Protein AF-A0A969NXS4-F1 (afdb_monomer_lite)

Radius of gyration: 14.92 Å; chains: 1; bounding box: 35×34×38 Å

Secondary structure (DSSP, 8-state):
-EEEE--TT-SS-EEEEEEEEE-TTT--EEEEEEEEE-GGGS-EE-GGGGGGSEEEESEESPPPSS--HHHHHHS-GGG---EEEEE-TTSPEE-HHHHT--EEEEEEESS-TTEEEEEEEETTTTEEEEEEEEE-

Sequence (136 aa):
MLRDIKPVGVDQDLQEIELTFGDTKTGEENKLLVSGINLKDLPKLPVGKYPDGLYMPIGIGVPPFSQSYEQLESNHPDQSPYFSVFLDSEGRWIDHNRLAVAGVAMHLDAKKPDLVHLYLLSYERSTLIAHFQINL

pLDDT: mean 93.71, std 4.16, range [74.56, 98.19]

Structure (mmCIF, N/CA/C/O backbone):
data_AF-A0A969NXS4-F1
#
_entry.id   AF-A0A969NXS4-F1
#
loop_
_atom_site.group_PDB
_atom_site.id
_atom_site.type_symbol
_atom_site.label_atom_id
_atom_site.label_alt_id
_atom_site.label_comp_id
_atom_site.label_asym_id
_atom_site.label_entity_id
_atom_site.label_seq_id
_atom_site.pdbx_PDB_ins_code
_atom_site.Cartn_x
_atom_site.Cartn_y
_atom_site.Cartn_z
_atom_site.occupancy
_atom_site.B_iso_or_equiv
_atom_site.auth_seq_id
_atom_site.auth_comp_id
_atom_site.auth_asym_id
_atom_site.auth_atom_id
_atom_site.pdbx_PDB_model_num
ATOM 1 N N . MET A 1 1 ? -10.373 4.983 0.837 1.00 91.81 1 MET A N 1
ATOM 2 C CA . MET A 1 1 ? -10.627 5.888 -0.302 1.00 91.81 1 MET A CA 1
ATOM 3 C C . MET A 1 1 ? -9.486 5.744 -1.294 1.00 91.81 1 MET A C 1
ATOM 5 O O . MET A 1 1 ? -8.355 5.606 -0.852 1.00 91.81 1 MET A O 1
ATOM 9 N N . LEU A 1 2 ? -9.779 5.744 -2.591 1.00 95.12 2 LEU A N 1
ATOM 10 C CA . LEU A 1 2 ? -8.784 5.768 -3.666 1.00 95.12 2 LEU A CA 1
ATOM 11 C C . LEU A 1 2 ? -8.856 7.140 -4.347 1.00 95.12 2 LEU A C 1
ATOM 13 O O . LEU A 1 2 ? -9.962 7.629 -4.582 1.00 95.12 2 LEU A O 1
ATOM 17 N N . ARG A 1 3 ? -7.711 7.766 -4.625 1.00 95.88 3 ARG A N 1
ATOM 18 C CA . ARG A 1 3 ? -7.639 9.040 -5.353 1.00 95.88 3 ARG A CA 1
ATOM 19 C C . ARG A 1 3 ? -6.443 9.081 -6.294 1.00 95.88 3 ARG A C 1
ATOM 21 O O . ARG A 1 3 ? -5.394 8.525 -5.973 1.00 95.88 3 ARG A O 1
ATOM 28 N N . ASP A 1 4 ? -6.608 9.772 -7.416 1.00 96.88 4 ASP A N 1
ATOM 29 C CA . ASP A 1 4 ? -5.494 10.149 -8.282 1.00 96.88 4 ASP A CA 1
ATOM 30 C C . ASP A 1 4 ? -4.724 11.320 -7.663 1.00 96.88 4 ASP A C 1
ATOM 32 O O . ASP A 1 4 ? -5.301 12.227 -7.054 1.00 96.88 4 ASP A O 1
ATOM 36 N N . ILE A 1 5 ? -3.408 11.291 -7.822 1.00 96.62 5 ILE A N 1
ATOM 37 C CA . ILE A 1 5 ? -2.471 12.297 -7.343 1.00 96.62 5 ILE A CA 1
ATOM 38 C C . ILE A 1 5 ? -1.457 12.625 -8.435 1.00 96.62 5 ILE A C 1
ATOM 40 O O . ILE A 1 5 ? -1.153 11.805 -9.299 1.00 96.62 5 ILE A O 1
ATOM 44 N N . LYS A 1 6 ? -0.871 13.818 -8.344 1.00 95.88 6 LYS A N 1
ATOM 45 C CA . LYS A 1 6 ? 0.247 14.238 -9.187 1.00 95.88 6 LYS A CA 1
ATOM 46 C C . LYS A 1 6 ? 1.479 14.484 -8.311 1.00 95.88 6 LYS A C 1
ATOM 48 O O . LYS A 1 6 ? 1.607 15.583 -7.762 1.00 95.88 6 LYS A O 1
ATOM 53 N N . PRO A 1 7 ? 2.342 13.471 -8.106 1.00 91.56 7 PRO A N 1
ATOM 54 C CA . PRO A 1 7 ? 3.545 13.633 -7.302 1.00 91.56 7 PRO A CA 1
ATOM 55 C C . PRO A 1 7 ? 4.477 14.684 -7.908 1.00 91.56 7 PRO A C 1
ATOM 57 O O . PRO A 1 7 ? 4.580 14.834 -9.126 1.00 91.56 7 PRO A O 1
ATOM 60 N N . VAL A 1 8 ? 5.193 15.409 -7.052 1.00 86.31 8 VAL A N 1
ATOM 61 C CA . VAL A 1 8 ? 6.214 16.358 -7.507 1.00 86.31 8 VAL A CA 1
ATOM 62 C C . VAL A 1 8 ? 7.366 15.583 -8.145 1.00 86.31 8 VAL A C 1
ATOM 64 O O . VAL A 1 8 ? 7.833 14.598 -7.584 1.00 86.31 8 VAL A O 1
ATOM 67 N N . GLY A 1 9 ? 7.835 16.037 -9.308 1.00 85.00 9 GLY A N 1
ATOM 68 C CA . GLY A 1 9 ? 8.952 15.401 -10.014 1.00 85.00 9 GLY A CA 1
ATOM 69 C C . GLY A 1 9 ? 8.578 14.141 -10.798 1.00 85.00 9 GLY A C 1
ATOM 70 O O . GLY A 1 9 ? 9.470 13.476 -11.314 1.00 85.00 9 GLY A O 1
ATOM 71 N N . VAL A 1 10 ? 7.283 13.827 -10.918 1.00 89.94 10 VAL A N 1
ATOM 72 C CA . VAL A 1 10 ? 6.779 12.705 -11.715 1.00 89.94 10 VAL A CA 1
ATOM 73 C C . VAL A 1 10 ? 5.787 13.218 -12.759 1.00 89.94 10 VAL A C 1
ATOM 75 O O . VAL A 1 10 ? 4.841 13.933 -12.435 1.00 89.94 10 VAL A O 1
ATOM 78 N N . ASP A 1 11 ? 6.003 12.848 -14.023 1.00 90.12 11 ASP A N 1
ATOM 79 C CA . ASP A 1 11 ? 5.177 13.317 -15.148 1.00 90.12 11 ASP A CA 1
ATOM 80 C C . ASP A 1 11 ? 3.819 12.606 -15.245 1.00 90.12 11 ASP A C 1
ATOM 82 O O . ASP A 1 11 ? 2.878 13.138 -15.836 1.00 90.12 11 ASP A O 1
ATOM 86 N N . GLN A 1 12 ? 3.718 11.406 -14.672 1.00 92.69 12 GLN A N 1
ATOM 87 C CA . GLN A 1 12 ? 2.512 10.582 -14.676 1.00 92.69 12 GLN A CA 1
ATOM 88 C C . GLN A 1 12 ? 1.652 10.810 -13.429 1.00 92.69 12 GLN A C 1
ATOM 90 O O . GLN A 1 12 ? 2.165 10.927 -12.315 1.00 92.69 12 GLN A O 1
ATOM 95 N N . ASP A 1 13 ? 0.334 10.797 -13.625 1.00 95.19 13 ASP A N 1
ATOM 96 C CA . ASP A 1 13 ? -0.620 10.729 -12.522 1.00 95.19 13 ASP A CA 1
ATOM 97 C C . ASP A 1 13 ? -0.547 9.333 -11.884 1.00 95.19 13 ASP A C 1
ATOM 99 O O . ASP A 1 13 ? -0.584 8.308 -12.573 1.00 95.19 13 ASP A O 1
ATOM 103 N N . LEU A 1 14 ? -0.425 9.301 -10.559 1.00 97.00 14 LEU A N 1
ATOM 104 C CA . LEU A 1 14 ? -0.341 8.088 -9.746 1.00 97.00 14 LEU A CA 1
ATOM 105 C C . LEU A 1 14 ? -1.544 7.995 -8.811 1.00 97.00 14 LEU A C 1
ATOM 107 O O . LEU A 1 14 ? -2.376 8.895 -8.758 1.00 97.00 14 LEU A O 1
ATOM 111 N N . GLN A 1 15 ? -1.640 6.908 -8.055 1.00 97.38 15 GLN A N 1
ATOM 112 C CA . GLN A 1 15 ? -2.731 6.673 -7.122 1.00 97.38 15 GLN A CA 1
ATOM 113 C C . GLN A 1 15 ? -2.264 6.697 -5.669 1.00 97.38 15 GLN A C 1
ATOM 115 O O . GLN A 1 15 ? -1.136 6.324 -5.330 1.00 97.38 15 GLN A O 1
ATOM 120 N N . GLU A 1 16 ? -3.197 7.093 -4.807 1.00 98.06 16 GLU A N 1
ATOM 121 C CA . GLU A 1 16 ? -3.086 7.024 -3.360 1.00 98.06 16 GLU A CA 1
ATOM 122 C C . GLU A 1 16 ? -4.296 6.307 -2.755 1.00 98.06 16 GLU A C 1
ATOM 124 O O . GLU A 1 16 ? -5.457 6.622 -3.038 1.00 98.06 16 GLU A O 1
ATOM 129 N N . ILE A 1 17 ? -4.002 5.341 -1.891 1.00 98.00 17 ILE A N 1
ATOM 130 C CA . ILE A 1 17 ? -4.965 4.588 -1.101 1.00 98.00 17 ILE A CA 1
ATOM 131 C C . ILE A 1 17 ? -4.917 5.120 0.332 1.00 98.00 17 ILE A C 1
ATOM 133 O O . ILE A 1 17 ? -3.885 5.068 0.997 1.00 98.00 17 ILE A O 1
ATOM 137 N N . GLU A 1 18 ? -6.059 5.591 0.823 1.00 97.62 18 GLU A N 1
ATOM 138 C CA . GLU A 1 18 ? -6.277 5.969 2.221 1.00 97.62 18 GLU A CA 1
ATOM 139 C C . GLU A 1 18 ? -7.139 4.900 2.905 1.00 97.62 18 GLU A C 1
ATOM 141 O O . GLU A 1 18 ? -8.289 4.671 2.509 1.00 97.62 18 GLU A O 1
ATOM 146 N N . LEU A 1 19 ? -6.594 4.243 3.928 1.00 96.75 19 LEU A N 1
ATOM 147 C CA . LEU A 1 19 ? -7.337 3.351 4.817 1.00 96.75 19 LEU A CA 1
ATOM 148 C C . LEU A 1 19 ? -7.565 4.050 6.154 1.00 96.75 19 LEU A C 1
ATOM 150 O O . LEU A 1 19 ? -6.621 4.567 6.742 1.00 96.75 19 LEU A O 1
ATOM 154 N N . THR A 1 20 ? -8.800 4.026 6.640 1.00 95.75 20 THR A N 1
ATOM 155 C CA . THR A 1 20 ? -9.189 4.639 7.912 1.00 95.75 20 THR A CA 1
ATOM 156 C C . THR A 1 20 ? -9.414 3.555 8.961 1.00 95.75 20 THR A C 1
ATOM 158 O O . THR A 1 20 ? -10.087 2.559 8.690 1.00 95.75 20 THR A O 1
ATOM 161 N N . PHE A 1 21 ? -8.874 3.753 10.161 1.00 92.19 21 PHE A N 1
ATOM 162 C CA . PHE A 1 21 ? -8.953 2.819 11.280 1.00 92.19 21 PHE A CA 1
ATOM 163 C C . PHE A 1 21 ? -9.402 3.544 12.544 1.00 92.19 21 PHE A C 1
ATOM 165 O O . PHE A 1 21 ? -8.894 4.614 12.859 1.00 92.19 21 PHE A O 1
ATOM 172 N N . GLY A 1 22 ? -10.309 2.934 13.304 1.00 93.38 22 GLY A N 1
ATOM 173 C CA . GLY A 1 22 ? -10.640 3.397 14.650 1.00 93.38 22 GLY A CA 1
ATOM 174 C C . GLY A 1 22 ? -9.752 2.722 15.693 1.00 93.38 22 GLY A C 1
ATOM 175 O O . GLY A 1 22 ? -9.653 1.492 15.714 1.00 93.38 22 GLY A O 1
ATOM 176 N N . ASP A 1 23 ? -9.140 3.497 16.584 1.00 90.44 23 ASP A N 1
ATOM 177 C CA . ASP A 1 23 ? -8.509 2.956 17.785 1.00 90.44 23 ASP A CA 1
ATOM 178 C C . ASP A 1 23 ? -9.596 2.354 18.689 1.00 90.44 23 ASP A C 1
ATOM 180 O O . ASP A 1 23 ? -10.505 3.031 19.163 1.00 90.44 23 ASP A O 1
ATOM 184 N N . THR A 1 24 ? -9.508 1.049 18.939 1.00 91.56 24 THR A N 1
ATOM 185 C CA . THR A 1 24 ? -10.507 0.311 19.737 1.00 91.56 24 THR A CA 1
ATOM 186 C C . THR A 1 24 ? -10.585 0.719 21.215 1.00 91.56 24 THR A C 1
ATOM 188 O O . THR A 1 24 ? -11.545 0.356 21.891 1.00 91.56 24 THR A O 1
ATOM 191 N N . LYS A 1 25 ? -9.586 1.436 21.737 1.00 92.06 25 LYS A N 1
ATOM 192 C CA . LYS A 1 25 ? -9.508 1.910 23.125 1.00 92.06 25 LYS A CA 1
ATOM 193 C C . LYS A 1 25 ? -9.963 3.357 23.262 1.00 92.06 25 LYS A C 1
ATOM 195 O O . LYS A 1 25 ? -10.655 3.669 24.226 1.00 92.06 25 LYS A O 1
ATOM 200 N N . THR A 1 26 ? -9.544 4.233 22.351 1.00 93.75 26 THR A N 1
ATOM 201 C CA . THR A 1 26 ? -9.822 5.679 22.441 1.00 93.75 26 THR A CA 1
ATOM 202 C C . THR A 1 26 ? -10.966 6.127 21.537 1.00 93.75 26 THR A C 1
ATOM 204 O O . THR A 1 26 ? -11.554 7.177 21.782 1.00 93.75 26 THR A O 1
ATOM 207 N N . GLY A 1 27 ? -11.301 5.343 20.511 1.00 94.56 27 GLY A N 1
ATOM 208 C CA . GLY A 1 27 ? -12.224 5.734 19.448 1.00 94.56 27 GLY A CA 1
ATOM 209 C C . GLY A 1 27 ? -11.615 6.706 18.436 1.00 94.56 27 GLY A C 1
ATOM 210 O O . GLY A 1 27 ? -12.334 7.171 17.556 1.00 94.56 27 GLY A O 1
ATOM 211 N N . GLU A 1 28 ? -10.324 7.030 18.549 1.00 95.44 28 GLU A N 1
ATOM 212 C CA . GLU A 1 28 ? -9.655 7.952 17.634 1.00 95.44 28 GLU A CA 1
ATOM 213 C C . GLU A 1 28 ? -9.615 7.399 16.206 1.00 95.44 28 GLU A C 1
ATOM 215 O O . GLU A 1 28 ? -9.273 6.235 15.982 1.00 95.44 28 GLU A O 1
ATOM 220 N N . GLU A 1 29 ? -9.922 8.255 15.234 1.00 96.69 29 GLU A N 1
ATOM 221 C CA . GLU A 1 29 ? -9.798 7.927 13.821 1.00 96.69 29 GLU A CA 1
ATOM 222 C C . GLU A 1 29 ? -8.367 8.195 13.333 1.00 96.69 29 GLU A C 1
ATOM 224 O O . GLU A 1 29 ? -7.897 9.329 13.318 1.00 96.69 29 GLU A O 1
ATOM 229 N N . ASN A 1 30 ? -7.691 7.131 12.911 1.00 96.00 30 ASN A N 1
ATOM 230 C CA . ASN A 1 30 ? -6.338 7.131 12.371 1.00 96.00 30 ASN A CA 1
ATOM 231 C C . ASN A 1 30 ? -6.363 6.702 10.902 1.00 96.00 30 ASN A C 1
ATOM 233 O O . ASN A 1 30 ? -7.320 6.080 10.432 1.00 96.00 30 ASN A O 1
ATOM 237 N N . LYS A 1 31 ? -5.293 6.988 10.163 1.00 97.06 31 LYS A N 1
ATOM 238 C CA . LYS A 1 31 ? -5.216 6.723 8.723 1.00 97.06 31 LYS A CA 1
ATOM 239 C C . LYS A 1 31 ? -3.906 6.052 8.343 1.00 97.06 31 LYS A C 1
ATOM 241 O O . LYS A 1 31 ? -2.868 6.378 8.902 1.00 97.06 31 LYS A O 1
ATOM 246 N N . LEU A 1 32 ? -3.944 5.158 7.360 1.00 97.44 32 LEU A N 1
ATOM 247 C CA . LEU A 1 32 ? -2.778 4.740 6.583 1.00 97.44 32 LEU A CA 1
ATOM 248 C C . LEU A 1 32 ? -2.906 5.338 5.191 1.00 97.44 32 LEU A C 1
ATOM 250 O O . LEU A 1 32 ? -3.890 5.072 4.498 1.00 97.44 32 LEU A O 1
ATOM 254 N N . LEU A 1 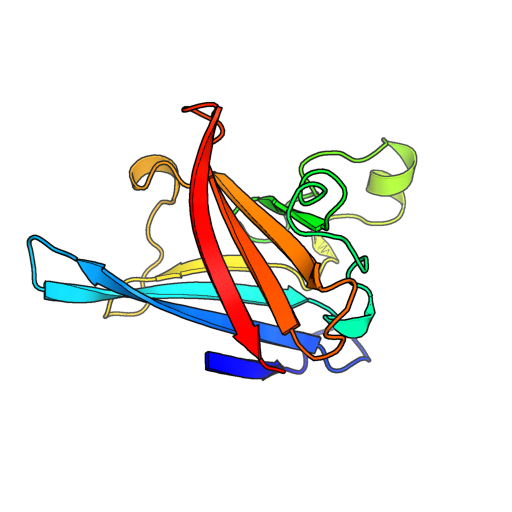33 ? -1.899 6.097 4.782 1.00 98.00 33 LEU A N 1
ATOM 255 C CA . LEU A 1 33 ? -1.717 6.488 3.392 1.00 98.00 33 LEU A CA 1
ATOM 256 C C . LEU A 1 33 ? -0.729 5.528 2.742 1.00 98.00 33 LEU A C 1
ATOM 258 O O . LEU A 1 33 ? 0.319 5.253 3.319 1.00 98.00 33 LEU A O 1
ATOM 262 N N . VAL A 1 34 ? -1.063 5.034 1.555 1.00 97.94 34 VAL A N 1
ATOM 263 C CA . VAL A 1 34 ? -0.150 4.316 0.663 1.00 97.94 34 VAL A CA 1
ATOM 264 C C . VAL A 1 34 ? -0.232 5.006 -0.690 1.00 97.94 34 VAL A C 1
ATOM 266 O O . VAL A 1 34 ? -1.279 4.990 -1.332 1.00 97.94 34 VAL A O 1
ATOM 269 N N . SER A 1 35 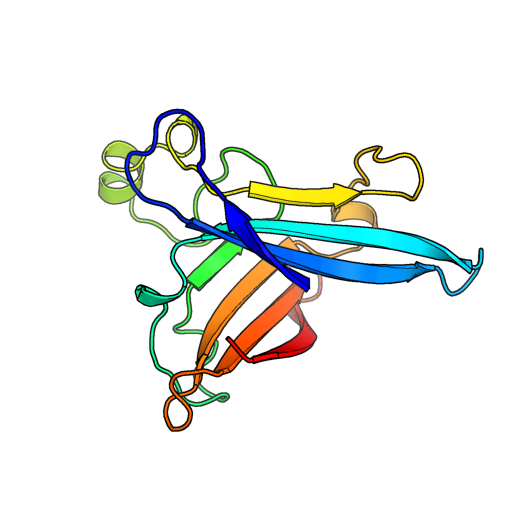? 0.845 5.668 -1.086 1.00 97.25 35 SER A N 1
ATOM 270 C CA . SER A 1 35 ? 0.828 6.709 -2.109 1.00 97.25 35 SER A CA 1
ATOM 271 C C . SER A 1 35 ? 1.937 6.531 -3.129 1.00 97.25 35 SER A C 1
ATOM 273 O O . SER A 1 35 ? 2.884 5.779 -2.901 1.00 97.25 35 SER A O 1
ATOM 275 N N . GLY A 1 36 ? 1.814 7.229 -4.256 1.00 96.12 36 GLY A N 1
ATOM 276 C CA . GLY A 1 36 ? 2.796 7.194 -5.336 1.00 96.12 36 GLY A CA 1
ATOM 277 C C . GLY A 1 36 ? 2.869 5.839 -6.035 1.00 96.12 36 GLY A C 1
ATOM 278 O O . GLY A 1 36 ? 3.945 5.424 -6.457 1.00 96.12 36 GLY A O 1
ATOM 279 N N . ILE A 1 37 ? 1.740 5.132 -6.136 1.00 95.62 37 ILE A N 1
ATOM 280 C CA . ILE A 1 37 ? 1.667 3.812 -6.771 1.00 95.62 37 ILE A CA 1
ATOM 281 C C . ILE A 1 37 ? 1.004 3.950 -8.137 1.00 95.62 37 ILE A C 1
ATOM 283 O O . ILE A 1 37 ? -0.035 4.592 -8.251 1.00 95.62 37 ILE A O 1
ATOM 287 N N . ASN A 1 38 ? 1.548 3.292 -9.160 1.00 95.19 38 ASN A N 1
ATOM 288 C CA . ASN A 1 38 ? 0.821 3.071 -10.407 1.00 95.19 38 ASN A CA 1
ATOM 289 C C . ASN A 1 38 ? 0.051 1.747 -10.318 1.00 95.19 38 ASN A C 1
ATOM 291 O O . ASN A 1 38 ? 0.639 0.671 -10.440 1.00 95.19 38 ASN A O 1
ATOM 295 N N . LEU A 1 39 ? -1.267 1.801 -10.102 1.00 94.69 39 LEU A N 1
ATOM 296 C CA . LEU A 1 39 ? -2.065 0.578 -9.918 1.00 94.69 39 LEU A CA 1
ATOM 297 C C . LEU A 1 39 ? -2.127 -0.288 -11.180 1.00 94.69 39 LEU A C 1
ATOM 299 O O . LEU A 1 39 ? -2.342 -1.494 -11.079 1.00 94.69 39 LEU A O 1
ATOM 303 N N . LYS A 1 40 ? -1.899 0.299 -12.361 1.00 93.00 40 LYS A N 1
ATOM 304 C CA . LYS A 1 40 ? -1.898 -0.424 -13.642 1.00 93.00 40 LYS A CA 1
ATOM 305 C C . LYS A 1 40 ? -0.678 -1.329 -13.811 1.00 93.00 40 LYS A C 1
ATOM 307 O O . LYS A 1 40 ? -0.768 -2.310 -14.549 1.00 93.00 40 LYS A O 1
ATOM 312 N N . ASP A 1 41 ? 0.413 -1.021 -13.112 1.00 93.62 41 ASP A N 1
ATOM 313 C CA . ASP A 1 41 ? 1.671 -1.774 -13.177 1.00 93.62 41 ASP A CA 1
ATOM 314 C C . ASP A 1 41 ? 1.717 -2.922 -12.160 1.00 93.62 41 ASP A C 1
ATOM 316 O O . ASP A 1 41 ? 2.647 -3.732 -12.168 1.00 93.62 41 ASP A O 1
ATOM 320 N N . LEU A 1 42 ? 0.713 -3.024 -11.283 1.00 96.31 42 LEU A N 1
ATOM 321 C CA . LEU A 1 42 ? 0.638 -4.111 -10.319 1.00 96.31 42 LEU A CA 1
ATOM 322 C C . LEU A 1 42 ? 0.504 -5.469 -11.031 1.00 96.31 42 LEU A C 1
ATOM 324 O O . LEU A 1 42 ? -0.256 -5.608 -11.997 1.00 96.31 42 LEU A O 1
ATOM 328 N N . PRO A 1 43 ? 1.181 -6.516 -10.530 1.00 96.62 43 PRO A N 1
ATOM 329 C CA . PRO A 1 43 ? 1.062 -7.847 -11.103 1.00 96.62 43 PRO A CA 1
ATOM 330 C C . PRO A 1 43 ? -0.369 -8.376 -10.936 1.00 96.62 43 PRO A C 1
ATOM 332 O O . PRO A 1 43 ? -1.023 -8.148 -9.918 1.00 96.62 43 PRO A O 1
ATOM 335 N N . LYS A 1 44 ? -0.862 -9.109 -11.939 1.00 97.62 44 LYS A N 1
ATOM 336 C CA . LYS A 1 44 ? -2.179 -9.764 -11.909 1.00 97.62 44 LYS A CA 1
ATOM 337 C C . LYS A 1 44 ? -2.028 -11.178 -11.372 1.00 97.62 44 LYS A C 1
ATOM 339 O O . LYS A 1 44 ? -1.463 -12.034 -12.051 1.00 97.62 44 LYS A O 1
ATOM 344 N N . LEU A 1 45 ? -2.525 -11.427 -10.164 1.00 97.75 45 LEU A N 1
ATOM 345 C CA . LEU A 1 45 ? -2.236 -12.653 -9.420 1.00 97.75 45 LEU A CA 1
ATOM 346 C C . LEU A 1 45 ? -3.498 -13.246 -8.776 1.00 97.75 45 LEU A C 1
ATOM 348 O O . LEU A 1 45 ? -4.397 -12.514 -8.353 1.00 97.75 45 LEU A O 1
ATOM 352 N N . PRO A 1 46 ? -3.598 -14.584 -8.672 1.00 97.50 46 PRO A N 1
ATOM 353 C CA . PRO A 1 46 ? -4.530 -15.215 -7.746 1.00 97.50 46 PRO A CA 1
ATOM 354 C C .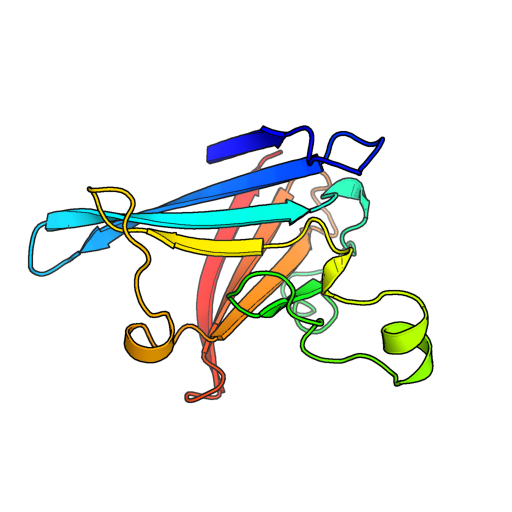 PRO A 1 46 ? -4.176 -14.850 -6.298 1.00 97.50 46 PRO A C 1
ATOM 356 O O . PRO A 1 46 ? -3.000 -14.756 -5.964 1.00 97.50 46 PRO A O 1
ATOM 359 N N . VAL A 1 47 ? -5.168 -14.764 -5.407 1.00 96.25 47 VAL A N 1
ATOM 360 C CA . VAL A 1 47 ? -4.973 -14.416 -3.978 1.00 96.25 47 VAL A CA 1
ATOM 361 C C . VAL A 1 47 ? -3.887 -15.253 -3.288 1.00 96.25 47 VAL A C 1
ATOM 363 O O . VAL A 1 47 ? -3.054 -14.723 -2.564 1.00 96.25 47 VAL A O 1
ATOM 366 N N . GLY A 1 48 ? -3.834 -16.565 -3.547 1.00 95.25 48 GLY A N 1
ATOM 367 C CA . GLY A 1 48 ? -2.819 -17.456 -2.962 1.00 95.25 48 GLY A CA 1
ATOM 368 C C . GLY A 1 48 ? -1.385 -17.222 -3.460 1.00 95.25 48 GLY A C 1
ATOM 369 O O . GLY A 1 48 ? -0.458 -17.858 -2.968 1.00 95.25 48 GLY A O 1
ATOM 370 N N . LYS A 1 49 ? -1.203 -16.335 -4.441 1.00 96.31 49 LYS A N 1
ATOM 371 C CA . LYS A 1 49 ? 0.082 -15.905 -4.998 1.00 96.31 49 LYS A CA 1
ATOM 372 C C . LYS A 1 49 ? 0.417 -14.463 -4.619 1.00 96.31 49 LYS A C 1
ATOM 374 O O . LYS A 1 49 ? 1.289 -13.870 -5.237 1.00 96.31 49 LYS A O 1
ATOM 379 N N . TYR A 1 50 ? -0.212 -13.918 -3.573 1.00 93.75 50 TYR A N 1
ATOM 380 C CA . TYR A 1 50 ? 0.135 -12.593 -3.060 1.00 93.75 50 TYR A CA 1
ATOM 381 C C . TYR A 1 50 ? 1.636 -12.375 -2.776 1.00 93.75 50 TYR A C 1
ATOM 383 O O . TYR A 1 50 ? 2.042 -11.230 -2.950 1.00 93.75 50 TYR A O 1
ATOM 391 N N . PRO A 1 51 ? 2.471 -13.393 -2.434 1.00 91.00 51 PRO A N 1
ATOM 392 C CA . PRO A 1 51 ? 3.924 -13.228 -2.305 1.00 91.00 51 PRO A CA 1
ATOM 393 C C . PRO A 1 51 ? 4.648 -12.748 -3.559 1.00 91.00 51 PRO A C 1
ATOM 395 O O . PRO A 1 51 ? 5.720 -12.169 -3.442 1.00 91.00 51 PRO A O 1
ATOM 398 N N . ASP A 1 52 ? 4.049 -12.932 -4.735 1.00 93.81 52 ASP A N 1
ATOM 399 C CA . ASP A 1 52 ? 4.616 -12.498 -6.013 1.00 93.81 52 ASP A CA 1
ATOM 400 C C . ASP A 1 52 ? 4.178 -11.055 -6.378 1.00 93.81 52 ASP A C 1
ATOM 402 O O . ASP A 1 52 ? 4.373 -10.600 -7.505 1.00 93.81 52 ASP A O 1
ATOM 406 N N . GLY A 1 53 ? 3.525 -10.350 -5.442 1.00 94.88 53 GLY A N 1
ATOM 407 C CA . GLY A 1 53 ? 3.016 -8.984 -5.587 1.00 94.88 53 GLY A CA 1
ATOM 408 C C . GLY A 1 53 ? 4.077 -7.879 -5.477 1.00 94.88 53 GLY A C 1
ATOM 409 O O . GLY A 1 53 ? 5.275 -8.129 -5.372 1.00 94.88 53 GLY A O 1
ATOM 410 N N . LEU A 1 54 ? 3.623 -6.625 -5.441 1.00 94.62 54 LEU A N 1
ATOM 411 C CA . LEU A 1 54 ? 4.453 -5.477 -5.069 1.00 94.62 54 LEU A CA 1
ATOM 412 C C . LEU A 1 54 ? 4.604 -5.420 -3.546 1.00 94.62 54 LEU A C 1
ATOM 414 O O . LEU A 1 54 ? 3.602 -5.310 -2.846 1.00 94.62 54 LEU A O 1
ATOM 418 N N . TYR A 1 55 ? 5.842 -5.448 -3.052 1.00 94.06 55 TYR A N 1
ATOM 419 C CA . TYR A 1 55 ? 6.187 -5.510 -1.629 1.00 94.06 55 TYR A CA 1
ATOM 420 C C . TYR A 1 55 ? 6.947 -4.263 -1.183 1.00 94.06 55 TYR A C 1
ATOM 422 O O . TYR A 1 55 ? 8.123 -4.100 -1.513 1.00 94.06 55 TYR A O 1
ATOM 430 N N . MET A 1 56 ? 6.291 -3.412 -0.394 1.00 95.12 56 MET A N 1
ATOM 431 C CA . MET A 1 56 ? 6.839 -2.114 -0.001 1.00 95.12 56 MET A CA 1
ATOM 432 C C . MET A 1 56 ? 6.787 -1.896 1.517 1.00 95.12 56 MET A C 1
ATOM 434 O O . MET A 1 56 ? 5.751 -2.173 2.129 1.00 95.12 56 MET A O 1
ATOM 438 N N . PRO A 1 57 ? 7.858 -1.375 2.144 1.00 94.88 57 PRO A N 1
ATOM 439 C CA . PRO A 1 57 ? 7.840 -1.011 3.559 1.00 94.88 57 PRO A CA 1
ATOM 440 C C . PRO A 1 57 ? 6.930 0.187 3.860 1.00 94.88 57 PRO A C 1
ATOM 442 O O . PRO A 1 57 ? 6.583 0.965 2.965 1.00 94.88 57 PRO A O 1
ATOM 445 N N . ILE A 1 58 ? 6.600 0.362 5.144 1.00 96.19 58 ILE A N 1
ATOM 446 C CA . ILE A 1 58 ? 6.083 1.636 5.657 1.00 96.19 58 ILE A CA 1
ATOM 447 C C . ILE A 1 58 ? 7.235 2.640 5.744 1.00 96.19 58 ILE A C 1
ATOM 449 O O . ILE A 1 58 ? 8.260 2.364 6.364 1.00 96.19 58 ILE A O 1
ATOM 453 N N . GLY A 1 59 ? 7.080 3.813 5.133 1.00 95.00 59 GLY A N 1
ATOM 454 C CA . GLY A 1 59 ? 8.087 4.871 5.154 1.00 95.00 59 GLY A CA 1
ATOM 455 C C . GLY A 1 59 ? 8.048 5.796 3.940 1.00 95.00 59 GLY A C 1
ATOM 456 O O . GLY A 1 59 ? 7.204 5.663 3.056 1.00 95.00 59 GLY A O 1
ATOM 457 N N . ILE A 1 60 ? 8.990 6.738 3.918 1.00 94.25 60 ILE A N 1
ATOM 458 C CA . ILE A 1 60 ? 9.224 7.703 2.837 1.00 94.25 60 ILE A CA 1
ATOM 459 C C . ILE A 1 60 ? 10.638 7.460 2.316 1.00 94.25 60 ILE A C 1
ATOM 461 O O . ILE A 1 60 ? 11.561 7.336 3.121 1.00 94.25 60 ILE A O 1
ATOM 465 N N . GLY A 1 61 ? 10.810 7.389 0.994 1.00 91.44 61 GLY A N 1
ATOM 466 C CA . GLY A 1 61 ? 12.128 7.176 0.391 1.00 91.44 61 GLY A CA 1
ATOM 467 C C . GLY A 1 61 ? 12.761 5.840 0.791 1.00 91.44 61 GLY A C 1
ATOM 468 O O . GLY A 1 61 ? 13.956 5.771 1.069 1.00 91.44 61 GLY A O 1
ATOM 469 N N . VAL A 1 62 ? 11.945 4.786 0.879 1.00 91.00 62 VAL A N 1
ATOM 470 C CA . VAL A 1 62 ? 12.373 3.434 1.262 1.00 91.00 62 VAL A CA 1
ATOM 471 C C . VAL A 1 62 ? 12.476 2.528 0.032 1.00 91.00 62 VAL A C 1
ATOM 473 O O . VAL A 1 62 ? 11.605 2.593 -0.840 1.00 91.00 62 VAL A O 1
ATOM 476 N N . PRO A 1 63 ? 13.510 1.671 -0.066 1.00 91.81 63 PRO A N 1
ATOM 477 C CA . PRO A 1 63 ? 13.559 0.659 -1.112 1.00 91.81 63 PRO A CA 1
ATOM 478 C C . PRO A 1 63 ? 12.489 -0.423 -0.870 1.00 91.81 63 PRO A C 1
ATOM 480 O O . PRO A 1 63 ? 12.057 -0.619 0.272 1.00 91.81 63 PRO A O 1
ATOM 483 N N . PRO A 1 64 ? 12.077 -1.167 -1.911 1.00 91.00 64 PRO A N 1
ATOM 484 C CA . PRO A 1 64 ? 11.267 -2.372 -1.748 1.00 91.00 64 PRO A CA 1
ATOM 485 C C . PRO A 1 64 ? 11.927 -3.388 -0.803 1.00 91.00 64 PRO A C 1
ATOM 487 O O . PRO A 1 64 ? 13.146 -3.397 -0.633 1.00 91.00 64 PRO A O 1
ATOM 490 N N . PHE A 1 65 ? 11.141 -4.315 -0.242 1.00 88.75 65 PHE A N 1
ATOM 491 C CA . PHE A 1 65 ? 11.673 -5.352 0.663 1.00 88.75 65 PHE A CA 1
ATOM 492 C C . PHE A 1 65 ? 12.728 -6.263 0.021 1.00 88.75 65 PHE A C 1
ATOM 494 O O . PHE A 1 65 ? 13.501 -6.919 0.718 1.00 88.75 65 PHE A O 1
ATOM 501 N N . SER A 1 66 ? 12.738 -6.366 -1.304 1.00 85.69 66 SER A N 1
ATOM 502 C CA . SER A 1 66 ? 13.721 -7.145 -2.046 1.00 85.69 66 SER A CA 1
ATOM 503 C C . SER A 1 66 ? 14.061 -6.421 -3.337 1.00 85.69 66 SER A C 1
ATOM 505 O O . SER A 1 66 ? 13.180 -6.106 -4.133 1.00 85.69 66 SER A O 1
ATOM 507 N N . GLN A 1 67 ? 15.349 -6.156 -3.527 1.00 88.12 67 GLN A N 1
ATOM 508 C CA . GLN A 1 67 ? 15.891 -5.473 -4.691 1.00 88.12 67 GLN A CA 1
ATOM 509 C C . GLN A 1 67 ? 17.359 -5.890 -4.860 1.00 88.12 67 GLN A C 1
ATOM 511 O O . GLN A 1 67 ? 18.062 -6.104 -3.871 1.00 88.12 67 GLN A O 1
ATOM 516 N N . SER A 1 68 ? 17.818 -6.037 -6.102 1.00 92.56 68 SER A N 1
ATOM 517 C CA . SER A 1 68 ? 19.249 -6.197 -6.401 1.00 92.56 68 SER A CA 1
ATOM 518 C C . SER A 1 68 ? 20.000 -4.872 -6.245 1.00 92.56 68 SER A C 1
ATOM 520 O O . SER A 1 68 ? 19.399 -3.797 -6.282 1.00 92.56 68 SER A O 1
ATOM 522 N N . TYR A 1 69 ? 21.322 -4.933 -6.094 1.00 93.31 69 TYR A N 1
ATOM 523 C CA . TYR A 1 69 ? 22.143 -3.727 -5.976 1.00 93.31 69 TYR A CA 1
ATOM 524 C C . TYR A 1 69 ? 22.051 -2.857 -7.238 1.00 93.31 69 TYR A C 1
ATOM 526 O O . TYR A 1 69 ? 21.842 -1.653 -7.148 1.00 93.31 69 TYR A O 1
ATOM 534 N N . GLU A 1 70 ? 22.074 -3.478 -8.414 1.00 95.19 70 GLU A N 1
ATOM 535 C CA . GLU A 1 70 ? 21.966 -2.801 -9.707 1.00 95.19 70 GLU A CA 1
ATOM 536 C C . GLU A 1 70 ? 20.612 -2.090 -9.865 1.00 95.19 70 GLU A C 1
ATOM 538 O O . GLU A 1 70 ? 20.526 -0.972 -10.382 1.00 95.19 70 GLU A O 1
ATOM 543 N N . GLN A 1 71 ? 19.532 -2.723 -9.391 1.00 92.25 71 GLN A N 1
ATOM 544 C CA . GLN A 1 71 ? 18.208 -2.103 -9.362 1.00 92.25 71 GLN A CA 1
ATOM 545 C C . GLN A 1 71 ? 18.149 -0.925 -8.387 1.00 92.25 71 GLN A C 1
ATOM 547 O O . GLN A 1 71 ? 17.453 0.038 -8.701 1.00 92.25 71 GLN A O 1
ATOM 552 N N . LEU A 1 72 ? 18.834 -1.003 -7.241 1.00 92.25 72 LEU A N 1
ATOM 553 C CA . LEU A 1 72 ? 18.905 0.083 -6.261 1.00 92.25 72 LEU A CA 1
ATOM 554 C C . LEU A 1 72 ? 19.666 1.287 -6.824 1.00 92.25 72 LEU A C 1
ATOM 556 O O . LEU A 1 72 ? 19.192 2.412 -6.701 1.00 92.25 72 LEU A O 1
ATOM 560 N N . GLU A 1 73 ? 20.802 1.057 -7.485 1.00 92.94 73 GLU A N 1
ATOM 561 C CA . GLU A 1 73 ? 21.560 2.122 -8.155 1.00 92.94 73 GLU A CA 1
ATOM 562 C C . GLU A 1 73 ? 20.744 2.797 -9.264 1.00 92.94 73 GLU A C 1
ATOM 564 O O . GLU A 1 73 ? 20.808 4.013 -9.433 1.00 92.94 73 GLU A O 1
ATOM 569 N N . SER A 1 74 ? 19.946 2.017 -10.000 1.00 91.56 74 SER A N 1
ATOM 570 C CA . SER A 1 74 ? 19.116 2.531 -11.098 1.00 91.56 74 SER A CA 1
ATOM 571 C C . SER A 1 74 ? 17.810 3.184 -10.629 1.00 91.56 74 SER A C 1
ATOM 573 O O . SER A 1 74 ? 17.258 4.013 -11.345 1.00 91.56 74 SER A O 1
ATOM 575 N N . ASN A 1 75 ? 17.294 2.802 -9.457 1.00 87.75 75 ASN A N 1
ATOM 576 C CA . ASN A 1 75 ? 16.024 3.275 -8.899 1.00 87.75 75 ASN A CA 1
ATOM 577 C C . ASN A 1 75 ? 16.239 3.692 -7.444 1.00 87.75 75 ASN A C 1
ATOM 579 O O . ASN A 1 75 ? 15.796 3.011 -6.512 1.00 87.75 75 ASN A O 1
ATOM 583 N N . HIS A 1 76 ? 16.968 4.791 -7.259 1.00 90.69 76 HIS A N 1
ATOM 584 C CA . HIS A 1 76 ? 17.322 5.242 -5.926 1.00 90.69 76 HIS A CA 1
ATOM 585 C C . HIS A 1 76 ? 16.053 5.652 -5.144 1.00 90.69 76 HIS A C 1
ATOM 587 O O . HIS A 1 76 ? 15.187 6.340 -5.695 1.00 90.69 76 HIS A O 1
ATOM 593 N N . PRO A 1 77 ? 15.895 5.242 -3.869 1.00 90.44 77 PRO A N 1
ATOM 594 C CA . PRO A 1 77 ? 14.648 5.452 -3.132 1.00 90.44 77 PRO A CA 1
ATOM 595 C C . PRO A 1 77 ? 14.250 6.919 -2.943 1.00 90.44 77 PRO A C 1
ATOM 597 O O . PRO A 1 77 ? 13.066 7.210 -2.820 1.00 90.44 77 PRO A O 1
ATOM 600 N N . ASP A 1 78 ? 15.211 7.844 -2.947 1.00 88.75 78 ASP A N 1
ATOM 601 C CA . ASP A 1 78 ? 14.963 9.291 -2.839 1.00 88.75 78 ASP A CA 1
ATOM 602 C C . ASP A 1 78 ? 14.237 9.893 -4.056 1.00 88.75 78 ASP A C 1
ATOM 604 O O . ASP A 1 78 ? 13.647 10.965 -3.945 1.00 88.75 78 ASP A O 1
ATOM 608 N N . GLN A 1 79 ? 14.255 9.202 -5.198 1.00 90.00 79 GLN A N 1
ATOM 609 C CA . GLN A 1 79 ? 13.538 9.576 -6.418 1.00 90.00 79 GLN A CA 1
ATOM 610 C C . GLN A 1 79 ? 12.179 8.882 -6.526 1.00 90.00 79 GLN A C 1
ATOM 612 O O . GLN A 1 79 ? 11.386 9.202 -7.412 1.00 90.00 79 GLN A O 1
ATOM 617 N N . SE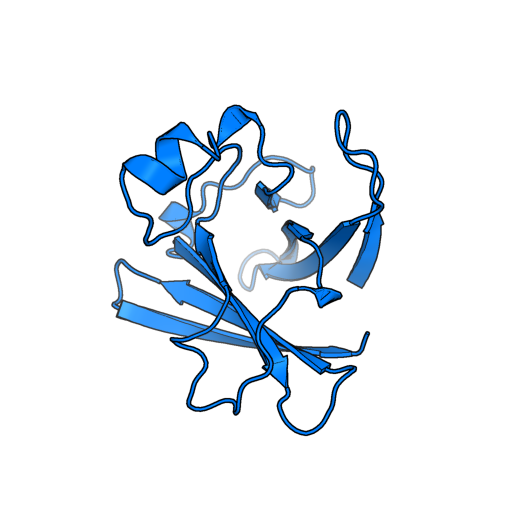R A 1 80 ? 11.901 7.918 -5.647 1.00 91.38 80 SER A N 1
ATOM 618 C CA . SER A 1 80 ? 10.637 7.198 -5.663 1.00 91.38 80 SER A CA 1
ATOM 619 C C . SER A 1 80 ? 9.499 8.112 -5.196 1.00 91.38 80 SER A C 1
ATOM 621 O O . SER A 1 80 ? 9.592 8.694 -4.113 1.00 91.38 80 SER A O 1
ATOM 623 N N . PRO A 1 81 ? 8.381 8.200 -5.941 1.00 94.12 81 PRO A N 1
ATOM 624 C CA . PRO A 1 81 ? 7.188 8.888 -5.456 1.00 94.12 81 PRO A CA 1
ATOM 625 C C . PRO A 1 81 ? 6.470 8.097 -4.359 1.00 94.12 81 PRO A C 1
ATOM 627 O O . PRO A 1 81 ? 5.541 8.621 -3.743 1.00 94.12 81 PRO A O 1
ATOM 630 N N . TYR A 1 82 ? 6.857 6.835 -4.140 1.00 95.50 82 TYR A N 1
ATOM 631 C CA . TYR A 1 82 ? 6.210 5.980 -3.165 1.00 95.50 82 TYR A CA 1
ATOM 632 C C . TYR A 1 82 ? 6.462 6.469 -1.741 1.00 95.50 82 TYR A C 1
ATOM 634 O O . TYR A 1 82 ? 7.605 6.640 -1.304 1.00 95.50 82 TYR A O 1
ATOM 642 N N . PHE A 1 83 ? 5.382 6.563 -0.977 1.00 96.06 83 PHE A N 1
ATOM 643 C CA . PHE A 1 83 ? 5.459 6.574 0.472 1.00 96.06 83 PHE A CA 1
ATOM 644 C C . PHE A 1 83 ? 4.273 5.843 1.080 1.00 96.06 83 PHE A C 1
ATOM 646 O O . PHE A 1 83 ? 3.202 5.724 0.484 1.00 96.06 83 PHE A O 1
ATOM 653 N N . SER A 1 84 ? 4.448 5.394 2.316 1.00 97.06 84 SER A N 1
ATOM 654 C CA . SER A 1 84 ? 3.319 5.004 3.145 1.00 97.06 84 SER A CA 1
ATOM 655 C C . SER A 1 84 ? 3.541 5.377 4.599 1.00 97.06 84 SER A C 1
ATOM 657 O O . SER A 1 84 ? 4.625 5.179 5.143 1.00 97.06 84 SER A O 1
ATOM 659 N N . VAL A 1 85 ? 2.526 5.968 5.223 1.00 97.25 85 VAL A N 1
ATOM 660 C CA . VAL A 1 85 ? 2.620 6.520 6.579 1.00 97.25 85 VAL A CA 1
ATOM 661 C C . VAL A 1 85 ? 1.315 6.331 7.332 1.00 97.25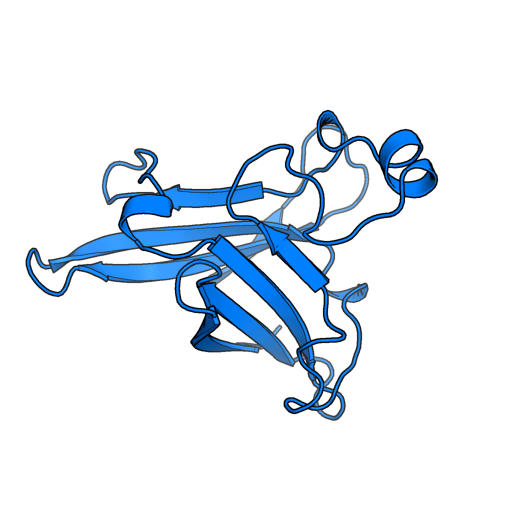 85 VAL A C 1
ATOM 663 O O . VAL A 1 85 ? 0.229 6.464 6.765 1.00 97.25 85 VAL A O 1
ATOM 666 N N . PHE A 1 86 ? 1.434 6.050 8.627 1.00 97.19 86 PHE A N 1
ATOM 667 C CA . PHE A 1 86 ? 0.311 6.117 9.549 1.00 97.19 86 PHE A CA 1
ATOM 668 C C . PHE A 1 86 ? 0.208 7.521 10.131 1.00 97.19 86 PHE A C 1
ATOM 670 O O . PHE A 1 86 ? 1.211 8.080 10.578 1.00 97.19 86 PHE A O 1
ATOM 677 N N . LEU A 1 87 ? -1.001 8.066 10.143 1.00 97.31 87 LEU A N 1
ATOM 678 C CA . LEU A 1 87 ? -1.318 9.387 10.664 1.00 97.31 87 LEU A CA 1
ATOM 679 C C . LEU A 1 87 ? -2.411 9.275 11.721 1.00 97.31 87 LEU A C 1
ATOM 681 O O . LEU A 1 87 ? -3.346 8.485 11.562 1.00 97.31 87 LEU A O 1
ATOM 685 N N . ASP A 1 88 ? -2.293 10.073 12.773 1.00 96.06 88 ASP A N 1
ATOM 686 C CA . ASP A 1 88 ? -3.350 10.225 13.768 1.00 96.06 88 ASP A CA 1
ATOM 687 C C . ASP A 1 88 ? -4.417 11.242 13.336 1.00 96.06 88 ASP A C 1
ATOM 689 O O . ASP A 1 88 ? -4.377 11.780 12.222 1.00 96.06 88 ASP A O 1
ATOM 693 N N . SER A 1 89 ? -5.387 11.504 14.215 1.00 95.94 89 SER A N 1
ATOM 694 C CA . SER A 1 89 ? -6.492 12.425 13.922 1.00 95.94 89 SER A CA 1
ATOM 695 C C . SER A 1 89 ? -6.050 13.880 13.701 1.00 95.94 89 SER A C 1
ATOM 697 O O . SER A 1 89 ? -6.751 14.650 13.042 1.00 95.94 89 SER A O 1
ATOM 699 N N . GLU A 1 90 ? -4.869 14.252 14.199 1.00 96.69 90 GLU A N 1
ATOM 700 C CA . GLU A 1 90 ? -4.242 15.562 14.011 1.00 96.69 90 GLU A CA 1
ATOM 701 C C . GLU A 1 90 ? -3.294 15.596 12.796 1.00 96.69 90 GLU A C 1
ATOM 703 O O . GLU A 1 90 ? -2.682 16.626 12.508 1.00 96.69 90 GLU A O 1
ATOM 708 N N . GLY A 1 91 ? -3.156 14.483 12.069 1.00 95.94 91 GLY A N 1
ATOM 709 C CA . GLY A 1 91 ? -2.240 14.349 10.938 1.00 95.94 91 GLY A CA 1
ATOM 710 C C . GLY A 1 91 ? -0.776 14.181 11.349 1.00 95.94 91 GLY A C 1
ATOM 711 O O . GLY A 1 91 ? 0.120 14.383 10.527 1.00 95.94 91 GLY A O 1
ATOM 712 N N . ARG A 1 92 ? -0.503 13.824 12.608 1.00 96.06 92 ARG A N 1
ATOM 713 C CA . ARG A 1 92 ? 0.853 13.555 13.095 1.00 96.06 92 ARG A CA 1
ATOM 714 C C . ARG A 1 92 ? 1.249 12.128 12.747 1.00 96.06 92 ARG A C 1
ATOM 716 O O . ARG A 1 92 ? 0.433 11.210 12.781 1.00 96.06 92 ARG A O 1
ATOM 723 N N . TRP A 1 93 ? 2.526 11.933 12.437 1.00 95.19 93 TRP A N 1
ATOM 724 C CA . TRP A 1 93 ? 3.051 10.619 12.084 1.00 95.19 93 TRP A CA 1
ATOM 725 C C . TRP A 1 93 ? 3.071 9.684 13.302 1.00 95.19 93 TRP A C 1
ATOM 727 O O . TRP A 1 93 ? 3.699 9.969 14.321 1.00 95.19 93 TRP A O 1
ATOM 737 N N . ILE A 1 94 ? 2.412 8.535 13.164 1.00 94.62 94 ILE A N 1
ATOM 738 C CA . ILE A 1 94 ? 2.493 7.398 14.078 1.00 94.62 94 ILE A CA 1
ATOM 739 C C . ILE A 1 94 ? 3.668 6.483 13.700 1.00 94.62 94 ILE A C 1
ATOM 741 O O . ILE A 1 94 ? 3.763 5.986 12.575 1.00 94.62 94 ILE A O 1
ATOM 745 N N . ASP A 1 95 ? 4.530 6.185 14.671 1.00 92.88 95 ASP A N 1
ATOM 746 C CA . ASP A 1 95 ? 5.586 5.181 14.519 1.00 92.88 95 ASP A CA 1
ATOM 747 C C . ASP A 1 95 ? 4.992 3.784 14.258 1.00 92.88 95 ASP A C 1
ATOM 749 O O . ASP A 1 95 ? 4.371 3.167 15.130 1.00 92.88 95 ASP A O 1
ATOM 753 N N . HIS A 1 96 ? 5.210 3.276 13.045 1.00 90.94 96 HIS A N 1
ATOM 754 C CA . HIS A 1 96 ? 4.659 2.009 12.570 1.00 90.94 96 HIS A CA 1
ATOM 755 C C . HIS A 1 96 ? 5.217 0.787 13.313 1.00 90.94 96 HIS A C 1
ATOM 757 O O . HIS A 1 96 ? 4.522 -0.227 13.411 1.00 90.94 96 HIS A O 1
ATOM 763 N N . ASN A 1 97 ? 6.409 0.888 13.916 1.00 88.25 97 ASN A N 1
ATOM 764 C CA . ASN A 1 97 ? 6.969 -0.190 14.736 1.00 88.25 97 ASN A CA 1
ATOM 765 C C . ASN A 1 97 ? 6.092 -0.452 15.968 1.00 88.25 97 ASN A C 1
ATOM 767 O O . ASN A 1 97 ? 5.890 -1.593 16.374 1.00 88.25 97 ASN A O 1
ATOM 771 N N . ARG A 1 98 ? 5.459 0.593 16.523 1.00 88.69 98 ARG A N 1
ATOM 772 C CA . ARG A 1 98 ? 4.518 0.448 17.649 1.00 88.69 98 ARG A CA 1
ATOM 773 C C . ARG A 1 98 ? 3.221 -0.254 17.251 1.00 88.69 98 ARG A C 1
ATOM 775 O O . ARG A 1 98 ? 2.555 -0.828 18.111 1.00 88.69 98 ARG A O 1
ATOM 782 N N . LEU A 1 99 ? 2.877 -0.216 15.965 1.00 88.62 99 LEU A N 1
ATOM 783 C CA . LEU A 1 99 ? 1.731 -0.919 15.390 1.00 88.62 99 LEU A CA 1
ATOM 784 C C . LEU A 1 99 ? 2.087 -2.345 14.938 1.00 88.62 99 LEU A C 1
ATOM 786 O O . LEU A 1 99 ? 1.190 -3.114 14.595 1.00 88.62 99 LEU A O 1
ATOM 790 N N . ALA A 1 100 ? 3.376 -2.710 14.950 1.00 90.44 100 ALA A N 1
ATOM 791 C CA . ALA A 1 100 ? 3.908 -3.953 14.393 1.00 90.44 100 ALA A CA 1
ATOM 792 C C . ALA A 1 100 ? 3.510 -4.180 12.918 1.00 90.44 100 ALA A C 1
ATOM 794 O O . ALA A 1 100 ? 3.351 -5.326 12.485 1.00 90.44 100 ALA A O 1
ATOM 795 N N . VAL A 1 101 ? 3.341 -3.099 12.147 1.00 93.06 101 VAL A N 1
ATOM 796 C CA . VAL A 1 101 ? 3.080 -3.129 10.699 1.00 93.06 101 VAL A CA 1
ATOM 797 C C . VAL A 1 101 ? 4.361 -2.717 9.985 1.00 93.06 101 VAL A C 1
ATOM 799 O O . VAL A 1 101 ? 4.796 -1.580 10.116 1.00 93.06 101 VAL A O 1
ATOM 802 N N . ALA A 1 102 ? 4.956 -3.630 9.223 1.00 92.81 102 ALA A N 1
ATOM 803 C CA . ALA A 1 102 ? 6.232 -3.401 8.547 1.00 92.81 102 ALA A CA 1
ATOM 804 C C . ALA A 1 102 ? 6.063 -2.878 7.115 1.00 92.81 102 ALA A C 1
ATOM 806 O O . ALA A 1 102 ? 6.925 -2.169 6.605 1.00 92.81 102 ALA A O 1
ATOM 807 N N . GLY A 1 103 ? 4.967 -3.236 6.446 1.00 94.69 103 GLY A N 1
ATOM 808 C CA . GLY A 1 103 ? 4.751 -2.851 5.059 1.00 94.69 103 GLY A CA 1
ATOM 809 C C . GLY A 1 103 ? 3.469 -3.403 4.471 1.00 94.69 103 GLY A C 1
ATOM 810 O O . GLY A 1 103 ? 2.640 -4.003 5.166 1.00 94.69 103 GLY A O 1
ATOM 811 N N . VAL A 1 104 ? 3.344 -3.202 3.167 1.00 95.75 104 VAL A N 1
ATOM 812 C CA . VAL A 1 104 ? 2.209 -3.631 2.363 1.00 95.75 104 VAL A CA 1
ATOM 813 C C . VAL A 1 104 ? 2.646 -4.600 1.272 1.00 95.75 104 VAL A C 1
ATOM 815 O O . VAL A 1 104 ? 3.745 -4.486 0.725 1.00 95.75 104 VAL A O 1
ATOM 818 N N . ALA A 1 105 ? 1.760 -5.536 0.938 1.00 96.00 105 ALA A N 1
ATOM 819 C CA . ALA A 1 105 ? 1.807 -6.245 -0.336 1.00 96.00 105 ALA A CA 1
ATOM 820 C C . ALA A 1 105 ? 0.595 -5.862 -1.181 1.00 96.00 105 ALA A C 1
ATOM 822 O O . ALA A 1 105 ? -0.505 -5.723 -0.641 1.00 96.00 105 ALA A O 1
ATOM 823 N N . MET A 1 106 ? 0.779 -5.702 -2.490 1.00 97.31 106 MET A N 1
ATOM 824 C CA . MET A 1 106 ? -0.302 -5.335 -3.404 1.00 97.31 106 MET A CA 1
ATOM 825 C C . MET A 1 106 ? -0.253 -6.114 -4.716 1.00 97.31 106 MET A C 1
ATOM 827 O O . MET A 1 106 ? 0.818 -6.354 -5.268 1.00 97.31 106 MET A O 1
ATOM 831 N N . HIS A 1 107 ? -1.420 -6.481 -5.240 1.00 98.06 107 HIS A N 1
ATOM 832 C CA . HIS A 1 107 ? -1.562 -7.037 -6.586 1.00 98.06 107 HIS A CA 1
ATOM 833 C C . HIS A 1 107 ? -2.969 -6.780 -7.140 1.00 98.06 107 HIS A C 1
ATOM 835 O O . HIS A 1 107 ? -3.914 -6.570 -6.377 1.00 98.06 107 HIS A O 1
ATOM 841 N N . LEU A 1 108 ? -3.126 -6.841 -8.461 1.00 98.00 108 LEU A N 1
ATOM 842 C CA . LEU A 1 108 ? -4.439 -6.903 -9.107 1.00 98.00 108 LEU A CA 1
ATOM 843 C C . LEU A 1 108 ? -4.979 -8.334 -9.049 1.00 98.00 108 LEU A C 1
ATOM 845 O O . LEU A 1 108 ? -4.211 -9.300 -9.119 1.00 98.00 108 LEU A O 1
ATOM 849 N N . ASP A 1 109 ? -6.292 -8.499 -8.934 1.00 98.12 109 ASP A N 1
ATOM 850 C CA . ASP A 1 109 ? -6.921 -9.817 -9.008 1.00 98.12 109 ASP A CA 1
ATOM 851 C C . ASP A 1 109 ? -6.767 -10.410 -10.420 1.00 98.12 109 ASP A C 1
ATOM 853 O O . ASP A 1 109 ? -6.963 -9.744 -11.439 1.00 98.12 109 ASP A O 1
ATOM 857 N N . ALA A 1 110 ? -6.429 -11.699 -10.497 1.00 97.75 110 ALA A N 1
ATOM 858 C CA . ALA A 1 110 ? -6.224 -12.389 -11.772 1.00 97.75 110 ALA A CA 1
ATOM 859 C C . ALA A 1 110 ? -7.484 -12.504 -12.652 1.00 97.75 110 ALA A C 1
ATOM 861 O O . ALA A 1 110 ? -7.364 -12.710 -13.859 1.00 97.75 110 ALA A O 1
ATOM 862 N N . LYS A 1 111 ? -8.684 -12.438 -12.066 1.00 97.44 111 LYS A N 1
ATOM 863 C CA . LYS A 1 111 ? -9.970 -12.613 -12.760 1.00 97.44 111 LYS A CA 1
ATOM 864 C C . LYS A 1 111 ? -10.814 -11.338 -12.783 1.00 97.44 111 LYS A C 1
ATOM 866 O O . LYS A 1 111 ? -11.690 -11.227 -13.636 1.00 97.44 111 LYS A O 1
ATOM 871 N N . LYS A 1 112 ? -10.577 -10.407 -11.858 1.00 96.81 112 LYS A N 1
ATOM 872 C CA . LYS A 1 112 ? -11.284 -9.127 -11.729 1.00 96.81 112 LYS A CA 1
ATOM 873 C C . LYS A 1 112 ? -10.282 -7.978 -11.899 1.00 96.81 112 LYS A C 1
ATOM 875 O O . LYS A 1 112 ? -9.697 -7.543 -10.915 1.00 96.81 112 LYS A O 1
ATOM 880 N N . PRO A 1 113 ? -10.062 -7.486 -13.130 1.00 88.31 113 PRO A N 1
ATOM 881 C CA . PRO A 1 113 ? -9.005 -6.509 -13.398 1.00 88.31 113 PRO A CA 1
ATOM 882 C C . PRO A 1 113 ? -9.185 -5.176 -12.656 1.00 88.31 113 PRO A C 1
ATOM 884 O O . PRO A 1 113 ? -8.196 -4.481 -12.466 1.00 88.31 113 PRO A O 1
ATOM 887 N N . ASP A 1 114 ? -10.398 -4.863 -12.195 1.00 94.44 114 ASP A N 1
ATOM 888 C CA . ASP A 1 114 ? -10.717 -3.644 -11.438 1.00 94.44 114 ASP A CA 1
ATOM 889 C C . ASP A 1 114 ? -10.678 -3.866 -9.912 1.00 94.44 114 ASP A C 1
ATOM 891 O O . ASP A 1 114 ? -11.257 -3.101 -9.147 1.00 94.44 114 ASP A O 1
ATOM 895 N N . LEU A 1 115 ? -10.041 -4.948 -9.450 1.00 97.31 115 LEU A N 1
ATOM 896 C CA . LEU A 1 115 ? -9.906 -5.282 -8.034 1.00 97.31 115 LEU A CA 1
ATOM 897 C C . LEU A 1 115 ? -8.434 -5.313 -7.624 1.00 97.31 115 LEU A C 1
ATOM 899 O O . LEU A 1 115 ? -7.666 -6.158 -8.084 1.00 97.31 115 LEU A O 1
ATOM 903 N N . VAL A 1 116 ? -8.062 -4.438 -6.694 1.00 97.81 116 VAL A N 1
ATOM 904 C CA . VAL A 1 116 ? -6.759 -4.454 -6.024 1.00 97.81 116 VAL A CA 1
ATOM 905 C C . VAL A 1 116 ? -6.874 -5.185 -4.694 1.00 97.81 116 VAL A C 1
ATOM 907 O O . VAL A 1 116 ? -7.784 -4.954 -3.895 1.00 97.81 116 VAL A O 1
ATOM 910 N N . HIS A 1 117 ? -5.906 -6.055 -4.442 1.00 98.19 117 HIS A N 1
ATOM 911 C CA . HIS A 1 117 ? -5.676 -6.684 -3.155 1.00 98.19 117 HIS A CA 1
ATOM 912 C C . HIS A 1 117 ? -4.555 -5.937 -2.445 1.00 98.19 117 HIS A C 1
ATOM 914 O O . HIS A 1 117 ? -3.477 -5.789 -3.014 1.00 98.19 117 HIS A O 1
ATOM 920 N N . LEU A 1 118 ? -4.798 -5.506 -1.207 1.00 97.88 118 LEU A N 1
ATOM 921 C CA . LEU A 1 118 ? -3.795 -4.893 -0.338 1.00 97.88 118 LEU A CA 1
ATOM 922 C C . LEU A 1 118 ? -3.707 -5.686 0.962 1.00 97.88 118 LEU A C 1
ATOM 924 O O . LEU A 1 118 ? -4.716 -5.931 1.622 1.00 97.88 118 LEU A O 1
ATOM 928 N N . TYR A 1 119 ? -2.496 -6.069 1.344 1.00 96.94 119 TYR A N 1
ATOM 929 C CA . TYR A 1 119 ? -2.222 -6.822 2.562 1.00 96.94 119 TYR A CA 1
ATOM 930 C C . TYR A 1 119 ? -1.349 -5.996 3.492 1.00 96.94 119 TYR A C 1
ATOM 932 O O . TYR A 1 119 ? -0.356 -5.432 3.043 1.00 96.94 119 TYR A O 1
ATOM 940 N N . LEU A 1 120 ? -1.682 -5.965 4.781 1.00 95.94 120 LEU A N 1
ATOM 941 C CA . LEU A 1 120 ? -0.785 -5.436 5.808 1.00 95.94 120 LEU A CA 1
ATOM 942 C C . LEU A 1 120 ? 0.063 -6.570 6.366 1.00 95.94 120 LEU A C 1
ATOM 944 O O . LEU A 1 120 ? -0.467 -7.612 6.765 1.00 95.94 120 LEU A O 1
ATOM 948 N N . LEU A 1 121 ? 1.372 -6.358 6.406 1.00 94.19 121 LEU A N 1
ATOM 949 C CA . LEU A 1 121 ? 2.346 -7.361 6.809 1.00 94.19 121 LEU A CA 1
ATOM 950 C C . LEU A 1 121 ? 3.025 -6.958 8.113 1.00 94.19 121 LEU A C 1
ATOM 952 O O . LEU A 1 121 ? 3.398 -5.801 8.306 1.00 94.19 121 LEU A O 1
ATOM 956 N N . SER A 1 122 ? 3.245 -7.939 8.982 1.00 91.75 122 SER A N 1
ATOM 957 C CA . SER A 1 122 ? 4.121 -7.818 10.144 1.00 91.75 122 SER A CA 1
ATOM 958 C C . SER A 1 122 ? 5.337 -8.708 9.932 1.00 91.75 122 SER A C 1
ATOM 960 O O . SER A 1 122 ? 5.216 -9.935 9.987 1.00 91.75 122 SER A O 1
ATOM 962 N N . TYR A 1 123 ? 6.509 -8.115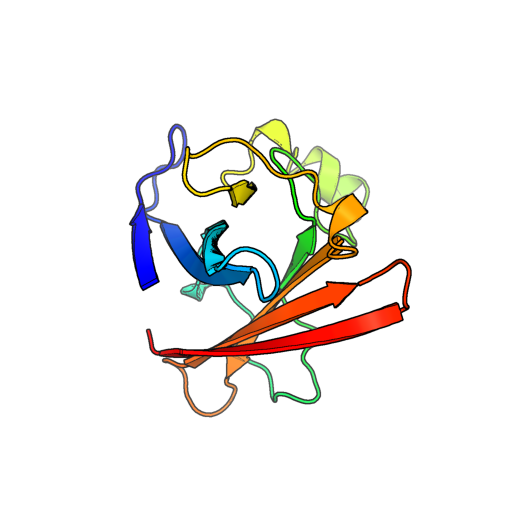 9.698 1.00 76.56 123 TYR A N 1
ATOM 963 C CA . TYR A 1 123 ? 7.744 -8.894 9.584 1.00 76.56 123 TYR A CA 1
ATOM 964 C C . TYR A 1 123 ? 8.154 -9.481 10.940 1.00 76.56 123 TYR A C 1
ATOM 966 O O . TYR A 1 123 ? 8.420 -10.676 11.041 1.00 76.56 123 TYR A O 1
ATOM 974 N N . GLU A 1 124 ? 8.088 -8.671 12.002 1.00 74.56 124 GLU A N 1
ATOM 975 C CA . GLU A 1 124 ? 8.415 -9.074 13.379 1.00 74.56 124 GLU A CA 1
ATOM 976 C C . GLU A 1 124 ? 7.628 -10.305 13.843 1.00 74.56 124 GLU A C 1
ATOM 978 O O . GLU A 1 124 ? 8.118 -11.107 14.633 1.00 74.56 124 GLU A O 1
ATOM 983 N N . ARG A 1 125 ? 6.403 -10.469 13.333 1.00 77.50 125 ARG A N 1
ATOM 984 C CA . ARG A 1 125 ? 5.522 -11.597 13.653 1.00 77.50 125 ARG A CA 1
ATOM 985 C C . ARG A 1 125 ? 5.430 -12.631 12.530 1.00 77.50 125 ARG A C 1
ATOM 987 O O . ARG A 1 125 ? 4.706 -13.608 12.687 1.00 77.50 125 ARG A O 1
ATOM 994 N N . SER A 1 126 ? 6.119 -12.407 11.406 1.00 82.56 126 SER A N 1
ATOM 995 C CA . SER A 1 126 ? 6.044 -13.227 10.188 1.00 82.56 126 SER A CA 1
ATOM 996 C C . SER A 1 126 ? 4.599 -13.562 9.785 1.00 82.56 126 SER A C 1
ATOM 998 O O . SER A 1 126 ? 4.283 -14.702 9.452 1.00 82.56 126 SER A O 1
ATOM 1000 N N . THR A 1 127 ? 3.699 -12.572 9.856 1.00 87.81 127 THR A N 1
ATOM 1001 C CA . THR A 1 127 ? 2.258 -12.779 9.641 1.00 87.81 127 THR A CA 1
ATOM 1002 C C . THR A 1 127 ? 1.632 -11.714 8.753 1.00 87.81 127 THR A C 1
ATOM 1004 O O . THR A 1 127 ? 2.012 -10.541 8.770 1.00 87.81 127 THR A O 1
ATOM 1007 N N . LEU A 1 128 ? 0.598 -12.131 8.027 1.00 92.31 128 LEU A N 1
ATOM 1008 C CA . LEU A 1 128 ? -0.403 -11.246 7.448 1.00 92.31 128 LEU A CA 1
ATOM 1009 C C . LEU A 1 128 ? -1.309 -10.746 8.579 1.00 92.31 128 LEU A C 1
ATOM 1011 O O . LEU A 1 128 ? -1.797 -11.541 9.383 1.00 92.31 128 LEU A O 1
ATOM 1015 N N . ILE A 1 129 ? -1.488 -9.430 8.665 1.00 93.31 129 ILE A N 1
ATOM 1016 C CA . ILE A 1 129 ? -2.326 -8.772 9.677 1.00 93.31 129 ILE A CA 1
ATOM 1017 C C . ILE A 1 129 ? -3.747 -8.607 9.143 1.00 93.31 129 ILE A C 1
ATOM 1019 O O . ILE A 1 129 ? -4.716 -8.901 9.836 1.00 93.31 129 ILE A O 1
ATOM 1023 N N . ALA A 1 130 ? -3.864 -8.120 7.909 1.00 93.88 130 ALA A N 1
ATOM 1024 C CA . ALA A 1 130 ? -5.139 -7.810 7.283 1.00 93.88 130 ALA A CA 1
ATOM 1025 C C . ALA A 1 130 ? -5.048 -7.949 5.762 1.00 93.88 130 ALA A C 1
ATOM 1027 O O . ALA A 1 130 ? -3.976 -7.782 5.178 1.00 93.88 130 ALA A O 1
ATOM 1028 N N . HIS A 1 131 ? -6.192 -8.220 5.136 1.00 96.94 131 HIS A N 1
ATOM 1029 C CA . HIS A 1 131 ? -6.375 -8.249 3.689 1.00 96.94 131 HIS A CA 1
ATOM 1030 C C . HIS A 1 131 ? -7.575 -7.374 3.324 1.00 96.94 131 HIS A C 1
ATOM 1032 O O . HIS A 1 131 ? -8.684 -7.599 3.803 1.00 96.94 131 HIS A O 1
ATOM 1038 N N . PHE A 1 132 ? -7.338 -6.387 2.466 1.00 97.12 132 PHE A N 1
ATOM 1039 C CA . PHE A 1 132 ? -8.339 -5.485 1.921 1.00 97.12 132 PHE A CA 1
ATOM 1040 C C . PHE A 1 132 ? -8.521 -5.726 0.425 1.00 97.12 132 PHE A C 1
ATOM 1042 O O . PHE A 1 132 ? -7.572 -6.023 -0.305 1.00 97.12 132 PHE A O 1
ATOM 1049 N N . GLN A 1 133 ? -9.761 -5.567 -0.021 1.00 97.00 133 GLN A N 1
ATOM 1050 C CA . GLN A 1 133 ? -10.160 -5.598 -1.420 1.00 97.00 133 GLN A CA 1
ATOM 1051 C C . GLN A 1 133 ? -10.681 -4.213 -1.794 1.00 97.00 133 GLN A C 1
ATOM 1053 O O . GLN A 1 133 ? -11.616 -3.717 -1.167 1.00 97.00 133 GLN A O 1
ATOM 1058 N N . ILE A 1 134 ? -10.055 -3.585 -2.784 1.00 95.69 134 ILE A N 1
ATOM 1059 C CA . ILE A 1 134 ? -10.363 -2.222 -3.218 1.00 95.69 134 ILE A CA 1
ATOM 1060 C C . ILE A 1 134 ? -10.798 -2.287 -4.680 1.00 95.69 134 ILE A C 1
ATOM 1062 O O . ILE A 1 134 ? -10.032 -2.741 -5.527 1.00 95.69 134 ILE A O 1
ATOM 1066 N N . ASN A 1 135 ? -12.026 -1.850 -4.963 1.00 94.31 135 ASN A N 1
ATOM 1067 C CA . ASN A 1 135 ? -12.483 -1.675 -6.340 1.00 94.31 135 ASN A CA 1
ATOM 1068 C C . ASN A 1 135 ? -11.903 -0.368 -6.899 1.00 94.31 135 ASN A C 1
ATOM 1070 O O . ASN A 1 135 ? -11.914 0.642 -6.187 1.00 94.31 135 ASN A O 1
ATOM 1074 N N . LEU A 1 136 ? -11.396 -0.427 -8.130 1.00 87.56 136 LEU A N 1
ATOM 1075 C CA . LEU A 1 136 ? -10.882 0.712 -8.893 1.00 87.56 136 LEU A CA 1
ATOM 1076 C C . LEU A 1 136 ? -12.004 1.543 -9.519 1.00 87.56 136 LEU A C 1
ATOM 1078 O O . LEU A 1 136 ? -13.054 0.957 -9.873 1.00 87.56 136 LEU A O 1
#

Foldseek 3Di:
DKDWDDFPPDPDIAIKDKDWDADPPPRWIKIKIWDQHHQLPWAADAPVVLVVTFADFAAQLDDGPDDDPVRCVVCPSNSRSTHIFMATPVRDTDDCVVVLFTTKGWHAHNVHNQKMWIWTDRPVVRDTPDIDIDGD